Protein AF-A0AA41R6F7-F1 (afdb_monomer_lite)

Sequence (100 aa):
MPYDPKKFRLFDFKKNRVWSEGLAFVMQIGLTMAGCIFFCFFVGLYLDRWLGTGGIFIALFIILGVVGGAYTAYRQIQETFEKDERRRRKAASDERNGND

Foldseek 3Di:
DDDDDPPPPDDPPPPDPPVVVVVVLCVVLVVLLVVLVCVLVVVLVVVCVPPPPPCPVSVVSNVVSCVVSVVVNVVVVVVSVVVVVVVVVVVVVVVVVVVD

Structure (mmCIF, N/CA/C/O backbone):
data_AF-A0AA41R6F7-F1
#
_entry.id   AF-A0AA41R6F7-F1
#
loop_
_atom_site.group_PDB
_atom_site.id
_atom_site.type_symbol
_atom_site.label_atom_id
_atom_site.label_alt_id
_atom_site.label_comp_id
_atom_site.label_asym_id
_atom_site.label_entity_id
_atom_site.label_seq_id
_atom_site.pdbx_PDB_ins_code
_atom_site.Cartn_x
_atom_site.Cartn_y
_atom_site.Cartn_z
_atom_site.occupancy
_atom_site.B_iso_or_equiv
_atom_site.auth_seq_id
_atom_site.auth_comp_id
_atom_site.auth_asym_id
_atom_site.auth_atom_id
_atom_site.pdbx_PDB_model_num
ATOM 1 N N . MET A 1 1 ? -3.855 33.296 -47.926 1.00 72.50 1 MET A N 1
ATOM 2 C CA . MET A 1 1 ? -3.710 32.553 -46.657 1.00 72.50 1 MET A CA 1
ATOM 3 C C . MET A 1 1 ? -4.398 31.209 -46.828 1.00 72.50 1 MET A C 1
ATOM 5 O O . MET A 1 1 ? -5.574 31.224 -47.170 1.00 72.50 1 MET A O 1
ATOM 9 N N . PRO A 1 2 ? -3.711 30.079 -46.632 1.00 50.84 2 PRO A N 1
ATOM 10 C CA . PRO A 1 2 ? -4.390 28.856 -46.241 1.00 50.84 2 PRO A CA 1
ATOM 11 C C . PRO A 1 2 ? -3.877 28.411 -44.872 1.00 50.84 2 PRO A C 1
ATOM 13 O O . PRO A 1 2 ? -2.685 28.244 -44.633 1.00 50.84 2 PRO A O 1
ATOM 16 N N . TYR A 1 3 ? -4.830 28.323 -43.959 1.00 67.56 3 TYR A N 1
ATOM 17 C CA . TYR A 1 3 ? -4.698 27.841 -42.598 1.00 67.56 3 TYR A CA 1
ATOM 18 C C . TYR A 1 3 ? -4.563 26.311 -42.644 1.00 67.56 3 TYR A C 1
ATOM 20 O O . TYR A 1 3 ? -5.497 25.638 -43.074 1.00 67.56 3 TYR A O 1
ATOM 28 N N . ASP A 1 4 ? -3.411 25.768 -42.240 1.00 63.72 4 ASP A N 1
ATOM 29 C CA . ASP A 1 4 ? -3.189 24.321 -42.119 1.00 63.72 4 ASP A CA 1
ATOM 30 C C . ASP A 1 4 ? -3.599 23.868 -40.700 1.00 63.72 4 ASP A C 1
ATOM 32 O O . ASP A 1 4 ? -3.060 24.380 -39.708 1.00 63.72 4 ASP A O 1
ATOM 36 N N . PRO A 1 5 ? -4.609 22.991 -40.546 1.00 63.62 5 PRO A N 1
ATOM 37 C CA . PRO A 1 5 ? -5.139 22.639 -39.239 1.00 63.62 5 PRO A CA 1
ATOM 38 C C . PRO A 1 5 ? -4.152 21.740 -38.489 1.00 63.62 5 PRO A C 1
ATOM 40 O O . PRO A 1 5 ? -3.825 20.636 -38.923 1.00 63.62 5 PRO A O 1
ATOM 43 N N . LYS A 1 6 ? -3.724 22.200 -37.305 1.00 54.06 6 LYS A N 1
ATOM 44 C CA . LYS A 1 6 ? -2.937 21.425 -36.338 1.00 54.06 6 LYS A CA 1
ATOM 45 C C . LYS A 1 6 ? -3.611 20.080 -36.072 1.00 54.06 6 LYS A C 1
ATOM 47 O O . LYS A 1 6 ? -4.543 19.975 -35.275 1.00 54.06 6 LYS A O 1
ATOM 52 N N . LYS A 1 7 ? -3.097 19.033 -36.713 1.00 54.34 7 LYS A N 1
ATOM 53 C CA . LYS A 1 7 ? -3.432 17.648 -36.407 1.00 54.34 7 LYS A CA 1
ATOM 54 C C . LYS A 1 7 ? -2.831 17.330 -35.043 1.00 54.34 7 LYS A C 1
ATOM 56 O O . LYS A 1 7 ? -1.631 17.094 -34.909 1.00 54.34 7 LYS A O 1
ATOM 61 N N . PHE A 1 8 ? -3.678 17.379 -34.022 1.00 57.62 8 PHE A N 1
ATOM 62 C CA . PHE A 1 8 ? -3.390 16.898 -32.682 1.00 57.62 8 PHE A CA 1
ATOM 63 C C . PHE A 1 8 ? -3.105 15.392 -32.793 1.00 57.62 8 PHE A C 1
ATOM 65 O O . PHE A 1 8 ? -4.014 14.564 -32.788 1.00 57.62 8 PHE A O 1
ATOM 72 N N . ARG A 1 9 ? -1.832 15.029 -32.990 1.00 50.75 9 ARG A N 1
ATOM 73 C CA . ARG A 1 9 ? -1.354 13.646 -32.888 1.00 50.75 9 ARG A CA 1
ATOM 74 C C . ARG A 1 9 ? -1.340 13.246 -31.413 1.00 50.75 9 ARG A C 1
ATOM 76 O O . ARG A 1 9 ? -0.290 13.162 -30.788 1.00 50.75 9 ARG A O 1
ATOM 83 N N . LEU A 1 10 ? -2.528 13.022 -30.857 1.00 53.06 10 LEU A N 1
ATOM 84 C CA . LEU A 1 10 ? -2.698 12.150 -29.704 1.00 53.06 10 LEU A CA 1
ATOM 85 C C . LEU A 1 10 ? -2.524 10.720 -30.207 1.00 53.06 10 LEU A C 1
ATOM 87 O O . LEU A 1 10 ? -3.258 10.287 -31.087 1.00 53.06 10 LEU A O 1
ATOM 91 N N . PHE A 1 11 ? -1.571 10.006 -29.617 1.00 55.91 11 PHE A N 1
ATOM 92 C CA . PHE A 1 11 ? -1.355 8.568 -29.775 1.00 55.91 11 PHE A CA 1
ATOM 93 C C . PHE A 1 11 ? -0.675 8.108 -31.072 1.00 55.91 11 PHE A C 1
ATOM 95 O O . PHE A 1 11 ? -1.260 7.455 -31.929 1.00 55.91 11 PHE A O 1
ATOM 102 N N . ASP A 1 12 ? 0.640 8.317 -31.122 1.00 52.44 12 ASP A N 1
ATOM 103 C CA . ASP A 1 12 ? 1.564 7.481 -31.897 1.00 52.44 12 ASP A CA 1
ATOM 104 C C . ASP A 1 12 ? 2.212 6.439 -30.948 1.00 52.44 12 ASP A C 1
ATOM 106 O O . ASP A 1 12 ? 3.360 6.562 -30.530 1.00 52.44 12 ASP A O 1
ATOM 110 N N . PHE A 1 13 ? 1.450 5.411 -30.544 1.00 57.16 13 PHE A N 1
ATOM 111 C CA . PHE A 1 13 ? 1.895 4.327 -29.636 1.00 57.16 13 PHE A CA 1
ATOM 112 C C . PHE A 1 13 ? 2.417 3.081 -30.376 1.00 57.16 13 PHE A C 1
ATOM 114 O O . PHE A 1 13 ? 2.321 1.961 -29.882 1.00 57.16 13 PHE A O 1
ATOM 121 N N . LYS A 1 14 ? 2.970 3.231 -31.587 1.00 52.06 14 LYS A N 1
ATOM 122 C CA . LYS A 1 14 ? 3.354 2.069 -32.412 1.00 52.06 14 LYS A CA 1
ATOM 123 C C . LYS A 1 14 ? 4.835 1.675 -32.343 1.00 52.06 14 LYS A C 1
ATOM 125 O O . LYS A 1 14 ? 5.228 0.749 -33.044 1.00 52.06 14 LYS A O 1
ATOM 130 N N . LYS A 1 15 ? 5.674 2.336 -31.531 1.00 51.03 15 LYS A N 1
ATOM 131 C CA . LYS A 1 15 ? 7.139 2.188 -31.670 1.00 51.03 15 LYS A CA 1
ATOM 132 C C . LYS A 1 15 ? 7.944 1.737 -30.448 1.00 51.03 15 LYS A C 1
ATOM 134 O O . LYS A 1 15 ? 9.148 1.675 -30.586 1.00 51.03 15 LYS A O 1
ATOM 139 N N . ASN A 1 16 ? 7.364 1.334 -29.314 1.00 56.72 16 ASN A N 1
ATOM 140 C CA . ASN A 1 16 ? 8.155 0.692 -28.246 1.00 56.72 16 ASN A CA 1
ATOM 141 C C . ASN A 1 16 ? 7.306 -0.282 -27.412 1.00 56.72 16 ASN A C 1
ATOM 143 O O . ASN A 1 16 ? 6.716 0.125 -26.412 1.00 56.72 16 ASN A O 1
ATOM 147 N N . ARG A 1 17 ? 7.277 -1.576 -27.781 1.00 54.62 17 ARG A N 1
ATOM 148 C CA . ARG A 1 17 ? 6.650 -2.636 -26.957 1.00 54.62 17 ARG A CA 1
ATOM 149 C C . ARG A 1 17 ? 7.189 -2.645 -25.521 1.00 54.62 17 ARG A C 1
ATOM 151 O O . ARG A 1 17 ? 6.424 -2.849 -24.589 1.00 54.62 17 ARG A O 1
ATOM 158 N N . VAL A 1 18 ? 8.464 -2.298 -25.352 1.00 59.25 18 VAL A N 1
ATOM 159 C CA . VAL A 1 18 ? 9.143 -2.148 -24.056 1.00 59.25 18 VAL A CA 1
ATOM 160 C C . VAL A 1 18 ? 8.504 -1.058 -23.184 1.00 59.25 18 VAL A C 1
ATOM 162 O O . VAL A 1 18 ? 8.395 -1.221 -21.972 1.00 59.25 18 VAL A O 1
ATOM 165 N N . TRP A 1 19 ? 8.018 0.037 -23.783 1.00 57.06 19 TRP A N 1
ATOM 166 C CA . TRP A 1 19 ? 7.372 1.118 -23.031 1.00 57.06 19 TRP A CA 1
ATOM 167 C C . TRP A 1 19 ? 5.945 0.734 -22.628 1.00 57.06 19 TRP A C 1
ATOM 169 O O . TRP A 1 19 ? 5.545 0.968 -21.492 1.00 57.06 19 TRP A O 1
ATOM 179 N N . SER A 1 20 ? 5.201 0.066 -23.520 1.00 63.66 20 SER A N 1
ATOM 180 C CA . SER A 1 20 ? 3.869 -0.465 -23.201 1.00 63.66 20 SER A CA 1
ATOM 181 C C . SER A 1 20 ? 3.902 -1.616 -22.195 1.00 63.66 20 SER A C 1
ATOM 183 O O . SER A 1 20 ? 3.015 -1.697 -21.355 1.00 63.66 20 SER A O 1
ATOM 185 N N . GLU A 1 21 ? 4.915 -2.484 -22.244 1.00 62.28 21 GLU A N 1
ATOM 186 C CA . GLU A 1 21 ? 5.081 -3.581 -21.284 1.00 62.28 21 GLU A CA 1
ATOM 187 C C . GLU A 1 21 ? 5.435 -3.055 -19.890 1.00 62.28 21 GLU A C 1
ATOM 189 O O . GLU A 1 21 ? 4.825 -3.485 -18.914 1.00 62.28 21 GLU A O 1
ATOM 194 N N . GLY A 1 22 ? 6.337 -2.071 -19.790 1.00 66.69 22 GLY A N 1
ATOM 195 C CA . GLY A 1 22 ? 6.653 -1.418 -18.515 1.00 66.69 22 GLY A CA 1
ATOM 196 C C . GLY A 1 22 ? 5.453 -0.674 -17.920 1.00 66.69 22 GLY A C 1
ATOM 197 O O . GLY A 1 22 ? 5.172 -0.800 -16.730 1.00 66.69 22 GLY A O 1
ATOM 198 N N . LEU A 1 23 ? 4.687 0.039 -18.752 1.00 76.25 23 LEU A N 1
ATOM 199 C CA . LEU A 1 23 ? 3.447 0.699 -18.331 1.00 76.25 23 LEU A CA 1
ATOM 200 C C . LEU A 1 23 ? 2.375 -0.296 -17.883 1.00 76.25 23 LEU A C 1
ATOM 202 O O . LEU A 1 23 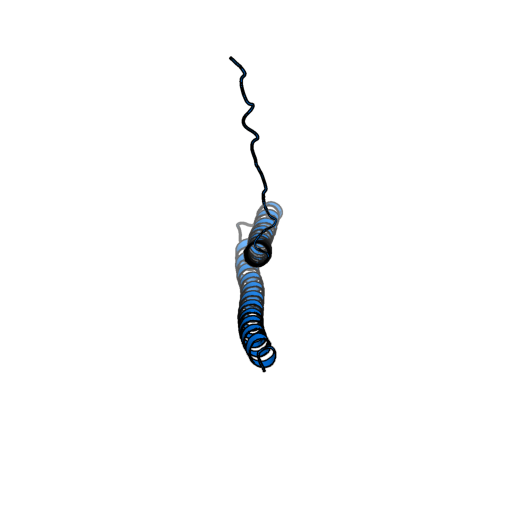? 1.737 -0.069 -16.859 1.00 76.25 23 LEU A O 1
ATOM 206 N N . ALA A 1 24 ? 2.184 -1.397 -18.611 1.00 76.50 24 ALA A N 1
ATOM 207 C CA . ALA A 1 24 ? 1.226 -2.431 -18.234 1.00 76.50 24 ALA A CA 1
ATOM 208 C C . ALA A 1 24 ? 1.602 -3.084 -16.898 1.00 76.50 24 ALA A C 1
ATOM 210 O O . ALA A 1 24 ? 0.736 -3.283 -16.052 1.00 76.50 24 ALA A O 1
ATOM 211 N N . PHE A 1 25 ? 2.891 -3.344 -16.671 1.00 75.31 25 PHE A N 1
ATOM 212 C CA . PHE A 1 25 ? 3.388 -3.901 -15.415 1.00 75.31 25 PHE A CA 1
ATOM 213 C C . PHE A 1 25 ? 3.172 -2.946 -14.232 1.00 75.31 25 PHE A C 1
ATOM 215 O O . PHE A 1 25 ? 2.671 -3.353 -13.184 1.00 75.31 25 PHE A O 1
ATOM 222 N N . VAL A 1 26 ? 3.460 -1.654 -14.418 1.00 78.31 26 VAL A N 1
ATOM 223 C CA . VAL A 1 26 ? 3.211 -0.618 -13.402 1.00 78.31 26 VAL A CA 1
ATOM 224 C C . VAL A 1 26 ? 1.718 -0.460 -13.120 1.00 78.31 26 VAL A C 1
ATOM 226 O O . VAL A 1 26 ? 1.331 -0.384 -11.958 1.00 78.31 26 VAL A O 1
ATOM 229 N N . MET A 1 27 ? 0.869 -0.453 -14.150 1.00 83.81 27 MET A N 1
ATOM 230 C CA . MET A 1 27 ? -0.586 -0.397 -13.978 1.00 83.81 27 MET A CA 1
ATOM 231 C C . MET A 1 27 ? -1.112 -1.626 -13.253 1.00 83.81 27 MET A C 1
ATOM 233 O O . MET A 1 27 ? -1.970 -1.496 -12.389 1.00 83.81 27 MET A O 1
ATOM 237 N N . GLN A 1 28 ? -0.576 -2.805 -13.561 1.00 76.38 28 GLN A N 1
ATOM 238 C CA . GLN A 1 28 ? -0.967 -4.039 -12.903 1.00 76.38 28 GLN A CA 1
ATOM 239 C C . GLN A 1 28 ? -0.625 -3.992 -11.411 1.00 76.38 28 GLN A C 1
ATOM 241 O O . GLN A 1 28 ? -1.509 -4.242 -10.603 1.00 76.38 28 GLN A O 1
ATOM 246 N N . ILE A 1 29 ? 0.598 -3.588 -11.043 1.00 77.62 29 ILE A N 1
ATOM 247 C CA . ILE A 1 29 ? 1.030 -3.444 -9.638 1.00 77.62 29 ILE A CA 1
ATOM 248 C C . ILE A 1 29 ? 0.260 -2.328 -8.921 1.00 77.62 29 ILE A C 1
ATOM 250 O O . ILE A 1 29 ? -0.171 -2.491 -7.778 1.00 77.62 29 ILE A O 1
ATOM 254 N N . GLY A 1 30 ? 0.081 -1.189 -9.590 1.00 81.50 30 GLY A N 1
ATOM 255 C CA . GLY A 1 30 ? -0.656 -0.047 -9.061 1.00 81.50 30 GLY A CA 1
ATOM 256 C C . GLY A 1 30 ? -2.114 -0.399 -8.780 1.00 81.50 30 GLY A C 1
ATOM 257 O O . GLY A 1 30 ? -2.636 -0.036 -7.727 1.00 81.50 30 GLY A O 1
ATOM 258 N N . LEU A 1 31 ? -2.748 -1.168 -9.670 1.00 82.94 31 LEU A N 1
ATOM 259 C CA . LEU A 1 31 ? -4.119 -1.635 -9.498 1.00 82.94 31 LEU A CA 1
ATOM 260 C C . LEU A 1 31 ? -4.245 -2.586 -8.303 1.00 82.94 31 LEU A C 1
ATOM 262 O O . LEU A 1 31 ? -5.206 -2.471 -7.543 1.00 82.94 31 LEU A O 1
ATOM 266 N N . THR A 1 32 ? -3.273 -3.475 -8.076 1.00 77.00 32 THR A N 1
ATOM 267 C CA . THR A 1 32 ? -3.291 -4.359 -6.901 1.00 77.00 32 THR A CA 1
ATOM 268 C C . THR A 1 32 ? -3.114 -3.593 -5.592 1.00 77.00 32 THR A C 1
ATOM 270 O O . THR A 1 32 ? -3.866 -3.830 -4.648 1.00 77.00 32 THR A O 1
ATOM 273 N N . MET A 1 33 ? -2.184 -2.635 -5.534 1.00 74.56 33 MET A N 1
ATOM 274 C CA . MET A 1 33 ? -1.969 -1.807 -4.337 1.00 74.56 33 MET A CA 1
ATOM 275 C C . MET A 1 33 ? -3.173 -0.905 -4.045 1.00 74.56 33 MET A C 1
ATOM 277 O O . MET A 1 33 ? -3.624 -0.823 -2.901 1.00 74.56 33 MET A O 1
ATOM 281 N N . ALA A 1 34 ? -3.745 -0.286 -5.082 1.00 83.12 34 ALA A N 1
ATOM 282 C CA . ALA A 1 34 ? -4.972 0.492 -4.964 1.00 83.12 34 ALA A CA 1
ATOM 283 C C . ALA A 1 34 ? -6.136 -0.377 -4.467 1.00 83.12 34 ALA A C 1
ATOM 285 O O . ALA A 1 34 ? -6.865 0.047 -3.574 1.00 83.12 34 ALA A O 1
ATOM 286 N N . GLY A 1 35 ? -6.268 -1.607 -4.978 1.00 83.62 35 GLY A N 1
ATOM 287 C CA . GLY A 1 35 ? -7.261 -2.579 -4.525 1.00 83.62 35 GLY A CA 1
ATOM 288 C C . GLY A 1 35 ? -7.117 -2.934 -3.043 1.00 83.62 35 GLY A C 1
ATOM 289 O O . GLY A 1 35 ? -8.112 -2.934 -2.321 1.00 83.62 35 GLY A O 1
ATOM 290 N N . CYS A 1 36 ? -5.892 -3.159 -2.558 1.00 75.88 36 CYS A N 1
ATOM 291 C CA . CYS A 1 36 ? -5.635 -3.415 -1.139 1.00 75.88 36 CYS A CA 1
ATOM 292 C C . CYS A 1 36 ? -6.048 -2.233 -0.250 1.00 75.88 36 CYS A C 1
ATOM 294 O O . CYS A 1 36 ? -6.697 -2.441 0.774 1.00 75.88 36 CYS A O 1
ATOM 296 N N . ILE A 1 37 ? -5.719 -0.999 -0.647 1.00 80.50 37 ILE A N 1
ATOM 297 C CA . ILE A 1 37 ? -6.082 0.211 0.108 1.00 80.50 37 ILE A CA 1
ATOM 298 C C . ILE A 1 37 ? -7.600 0.404 0.108 1.00 80.50 37 ILE A C 1
ATOM 300 O O . ILE A 1 37 ? -8.188 0.576 1.173 1.00 80.50 37 ILE A O 1
ATOM 304 N N . PHE A 1 38 ? -8.243 0.323 -1.062 1.00 84.69 38 PHE A N 1
ATOM 305 C CA . PHE A 1 38 ? -9.695 0.470 -1.184 1.00 84.69 38 PHE A CA 1
ATOM 306 C C . PHE A 1 38 ? -10.439 -0.576 -0.362 1.00 84.69 38 PHE A C 1
ATOM 308 O O . PHE A 1 38 ? -11.387 -0.236 0.337 1.00 84.69 38 PHE A O 1
ATOM 315 N N . PHE A 1 39 ? -10.002 -1.835 -0.412 1.00 79.50 39 PHE A N 1
ATOM 316 C CA . PHE A 1 39 ? -10.626 -2.917 0.338 1.00 79.50 39 PHE A CA 1
ATOM 317 C C . PHE A 1 39 ? -10.480 -2.712 1.849 1.00 79.50 39 PHE A C 1
ATOM 319 O O . PHE A 1 39 ? -11.463 -2.805 2.581 1.00 79.50 39 PHE A O 1
ATOM 326 N N . CYS A 1 40 ? -9.280 -2.354 2.314 1.00 73.94 40 CYS A N 1
ATOM 327 C CA . CYS A 1 40 ? -9.027 -2.091 3.730 1.00 73.94 40 CYS A CA 1
ATOM 328 C C . CYS A 1 40 ? -9.865 -0.901 4.234 1.00 73.94 40 CYS A C 1
ATOM 330 O O . CYS A 1 40 ? -10.477 -0.961 5.300 1.00 73.94 40 CYS A O 1
ATOM 332 N N . PHE A 1 41 ? -9.965 0.154 3.423 1.00 75.62 41 PHE A N 1
ATOM 333 C CA . PHE A 1 41 ? -10.719 1.359 3.751 1.00 75.62 41 PHE A CA 1
ATOM 334 C C . PHE A 1 41 ? -12.236 1.133 3.716 1.00 75.62 41 PHE A C 1
ATOM 336 O O . PHE A 1 41 ? -12.945 1.549 4.628 1.00 75.62 41 PHE A O 1
ATOM 343 N N . PHE A 1 42 ? -12.744 0.428 2.702 1.00 81.56 42 PHE A N 1
ATOM 344 C CA . PHE A 1 42 ? -14.168 0.130 2.556 1.00 81.56 42 PHE A CA 1
ATOM 345 C C . PHE A 1 42 ? -14.681 -0.728 3.713 1.00 81.56 42 PHE A C 1
ATOM 347 O O . PHE A 1 42 ? -15.712 -0.417 4.306 1.00 81.56 42 PHE A O 1
ATOM 354 N N . VAL A 1 43 ? -13.932 -1.772 4.073 1.00 75.00 43 VAL A N 1
ATOM 355 C CA . VAL A 1 43 ? -14.292 -2.648 5.190 1.00 75.00 43 VAL A CA 1
ATOM 356 C C . VAL A 1 43 ? -14.184 -1.908 6.528 1.00 75.00 43 VAL A C 1
ATOM 358 O O . VAL A 1 43 ? -15.080 -2.040 7.360 1.00 75.00 43 VAL A O 1
ATOM 361 N N . GLY A 1 44 ? -13.158 -1.070 6.713 1.00 72.62 44 GLY A N 1
ATOM 362 C CA . GLY A 1 44 ? -13.008 -0.236 7.910 1.00 72.62 44 GLY A CA 1
ATOM 363 C C . GLY A 1 44 ? -14.169 0.744 8.114 1.00 72.62 44 GLY A C 1
ATOM 364 O O . GLY A 1 44 ? -14.730 0.811 9.206 1.00 72.62 44 GLY A O 1
ATOM 365 N N . LEU A 1 45 ? -14.582 1.450 7.056 1.00 71.81 45 LEU A N 1
ATOM 366 C CA . LEU A 1 45 ? -15.689 2.412 7.116 1.00 71.81 45 LEU A CA 1
ATOM 367 C C . LEU A 1 45 ? -17.064 1.747 7.260 1.00 71.81 45 LEU A C 1
ATOM 369 O O . LEU A 1 45 ? -17.930 2.264 7.966 1.00 71.81 45 LEU A O 1
ATOM 373 N N . TYR A 1 46 ? -17.286 0.610 6.593 1.00 72.94 46 TYR A N 1
ATOM 374 C CA . TYR A 1 46 ? -18.554 -0.117 6.688 1.00 72.94 46 TYR A CA 1
ATOM 375 C C . TYR A 1 46 ? -18.785 -0.650 8.109 1.00 72.94 46 TYR A C 1
ATOM 377 O O . TYR A 1 46 ? -19.901 -0.591 8.625 1.00 72.94 46 TYR A O 1
ATOM 385 N N . LEU A 1 47 ? -17.717 -1.110 8.767 1.00 68.94 47 LEU A N 1
ATOM 386 C CA . LEU A 1 47 ? -17.781 -1.641 10.125 1.00 68.94 47 LEU A CA 1
ATOM 387 C C . LEU A 1 47 ? -17.928 -0.539 11.189 1.00 68.94 47 LEU A C 1
ATOM 389 O O . LEU A 1 47 ? -18.678 -0.727 12.148 1.00 68.94 47 LEU A O 1
ATOM 393 N N . ASP A 1 48 ? -17.281 0.617 10.991 1.00 68.38 48 ASP A N 1
A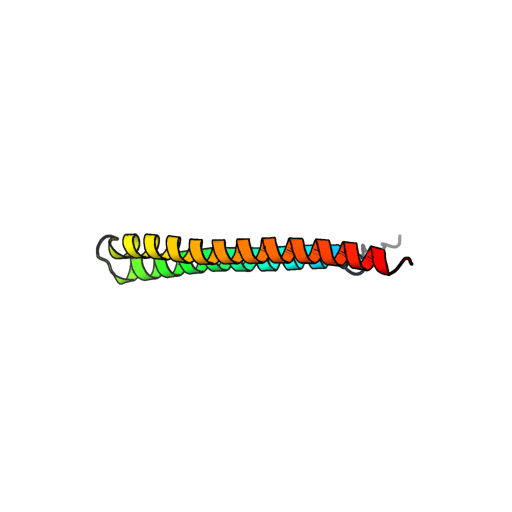TOM 394 C CA . ASP A 1 48 ? -17.432 1.805 11.849 1.00 68.38 48 ASP A CA 1
ATOM 395 C C . ASP A 1 48 ? -18.887 2.265 11.928 1.00 68.38 48 ASP A C 1
ATOM 397 O O . ASP A 1 48 ? -19.458 2.453 13.005 1.00 68.38 48 ASP A O 1
ATOM 401 N N . ARG A 1 49 ? -19.530 2.341 10.761 1.00 67.88 49 ARG A N 1
ATOM 402 C CA . ARG A 1 49 ? -20.904 2.816 10.658 1.00 67.88 49 ARG A CA 1
ATOM 403 C C . ARG A 1 49 ? -21.932 1.818 11.199 1.00 67.88 49 ARG A C 1
ATOM 405 O O . ARG A 1 49 ? -23.023 2.236 11.581 1.00 67.88 49 ARG A O 1
ATOM 412 N N . TRP A 1 50 ? -21.619 0.522 11.207 1.00 64.50 50 TRP A N 1
ATOM 413 C CA . TRP A 1 50 ? -22.582 -0.516 11.578 1.00 64.50 50 TRP A CA 1
ATOM 414 C C . TRP A 1 50 ? -22.624 -0.807 13.081 1.00 64.50 50 TRP A C 1
ATOM 416 O O . TRP A 1 50 ? -23.700 -1.101 13.597 1.00 64.50 50 TRP A O 1
ATOM 426 N N . LEU A 1 51 ? -21.498 -0.714 13.802 1.00 61.75 51 LEU A N 1
ATOM 427 C C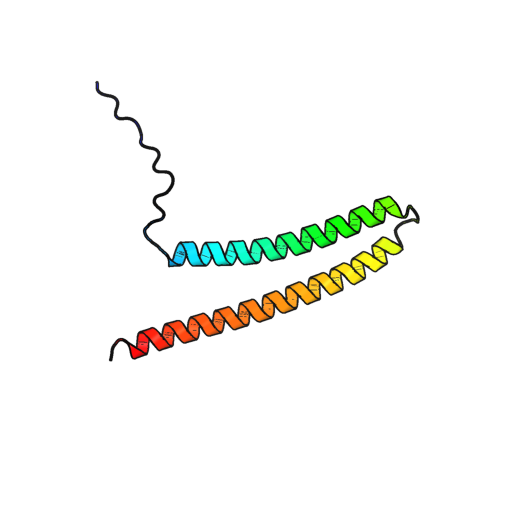A . LEU A 1 51 ? -21.467 -1.186 15.189 1.00 61.75 51 LEU A CA 1
ATOM 428 C C . LEU A 1 51 ? -21.783 -0.138 16.253 1.00 61.75 51 LEU A C 1
ATOM 430 O O . LEU A 1 51 ? -22.289 -0.525 17.298 1.00 61.75 51 LEU A O 1
ATOM 434 N N . GLY A 1 52 ? -21.503 1.154 16.061 1.00 61.84 52 GLY A N 1
ATOM 435 C CA . GLY A 1 52 ? -21.831 2.188 17.063 1.00 61.84 52 GLY A CA 1
ATOM 436 C C . GLY A 1 52 ? -21.207 1.995 18.464 1.00 61.84 52 GLY A C 1
ATOM 437 O O . GLY A 1 52 ? -21.376 2.843 19.336 1.00 61.84 52 GLY A O 1
ATOM 438 N N . THR A 1 53 ? -20.448 0.917 18.697 1.00 57.28 53 THR A N 1
ATOM 439 C CA . THR A 1 53 ? -19.748 0.581 19.941 1.00 57.28 53 THR A CA 1
ATOM 440 C C . THR A 1 53 ? -18.313 1.107 19.894 1.00 57.28 53 THR A C 1
ATOM 442 O O . THR A 1 53 ? -17.362 0.328 19.839 1.00 57.28 53 THR A O 1
ATOM 445 N N . GLY A 1 54 ? -18.140 2.430 19.831 1.00 61.44 54 GLY A N 1
ATOM 446 C CA . GLY A 1 54 ? -16.893 3.127 20.195 1.00 61.44 54 GLY A CA 1
ATOM 447 C C . GLY A 1 54 ? -15.553 2.613 19.628 1.00 61.44 54 GLY A C 1
ATOM 448 O O . GLY A 1 54 ? -14.527 2.815 20.268 1.00 61.44 54 GLY A O 1
ATOM 449 N N . GLY A 1 55 ? -15.521 1.939 18.472 1.00 64.62 55 GLY A N 1
ATOM 450 C CA . GLY A 1 55 ? -14.282 1.613 17.752 1.00 64.62 55 GLY A CA 1
ATOM 451 C C . GLY A 1 55 ? -13.511 0.341 18.147 1.00 64.62 55 GLY A C 1
ATOM 452 O O . GLY A 1 55 ? -12.451 0.094 17.574 1.00 64.62 55 GLY A O 1
ATOM 453 N N . ILE A 1 56 ? -14.011 -0.522 19.043 1.00 70.06 56 ILE A N 1
ATOM 454 C CA . ILE A 1 56 ? -13.286 -1.766 19.411 1.00 70.06 56 ILE A CA 1
ATOM 455 C C . ILE A 1 56 ? -13.170 -2.740 18.226 1.00 70.06 56 ILE A C 1
ATOM 457 O O . ILE A 1 56 ? -12.090 -3.265 17.948 1.00 70.06 56 ILE A O 1
ATOM 461 N N . PHE A 1 57 ? -14.264 -2.976 17.499 1.00 70.19 57 PHE A N 1
ATOM 462 C CA . PHE A 1 57 ? -14.236 -3.857 16.328 1.00 70.19 57 PHE A CA 1
ATOM 463 C C . PHE A 1 57 ? -13.383 -3.277 15.200 1.00 70.19 57 PHE A C 1
ATOM 465 O O . PHE A 1 57 ? -12.684 -4.033 14.541 1.00 70.19 57 PHE A O 1
ATOM 472 N N . ILE A 1 58 ? -13.363 -1.951 15.036 1.00 71.31 58 ILE A N 1
ATOM 473 C CA . ILE A 1 58 ? -12.466 -1.252 14.105 1.00 71.31 58 ILE A CA 1
ATOM 474 C C . ILE A 1 58 ? -11.011 -1.504 14.465 1.00 71.31 58 ILE A C 1
ATOM 476 O O . ILE A 1 58 ? -10.235 -1.838 13.583 1.00 71.31 58 ILE A O 1
ATOM 480 N N . ALA A 1 59 ? -10.631 -1.385 15.738 1.00 76.19 59 ALA A N 1
ATOM 481 C CA . ALA A 1 59 ? -9.253 -1.625 16.156 1.00 76.19 59 ALA A CA 1
ATOM 482 C C . ALA A 1 59 ? -8.809 -3.064 15.830 1.00 76.19 59 ALA A C 1
ATOM 484 O O . ALA A 1 59 ? -7.742 -3.268 15.252 1.00 76.19 59 ALA A O 1
ATOM 485 N N . LEU A 1 60 ? -9.661 -4.057 16.110 1.00 81.06 60 LEU A N 1
ATOM 486 C CA . LEU A 1 60 ? -9.408 -5.459 15.757 1.00 81.06 60 LEU A CA 1
ATOM 487 C C . LEU A 1 60 ? -9.354 -5.688 14.240 1.00 81.06 60 LEU A C 1
ATOM 489 O O . LEU A 1 60 ? -8.455 -6.375 13.758 1.00 81.06 60 LEU A O 1
ATOM 493 N N . PHE A 1 61 ? -10.280 -5.100 13.479 1.00 77.31 61 PHE A N 1
ATOM 494 C CA . PHE A 1 61 ? -10.336 -5.251 12.024 1.00 77.31 61 PHE A CA 1
ATOM 495 C C . PHE A 1 61 ? -9.237 -4.478 11.301 1.00 77.31 61 PHE A C 1
ATOM 497 O O . PHE A 1 61 ? -8.795 -4.915 10.249 1.00 77.31 61 PHE A O 1
ATOM 504 N N . ILE A 1 62 ? -8.759 -3.366 11.860 1.00 77.81 62 ILE A N 1
ATOM 505 C CA . ILE A 1 62 ? -7.582 -2.650 11.368 1.00 77.81 62 ILE A CA 1
ATOM 506 C C . ILE A 1 62 ? -6.347 -3.508 11.595 1.00 77.81 62 ILE A C 1
ATOM 508 O O . ILE A 1 62 ? -5.566 -3.666 10.670 1.00 77.81 62 ILE A O 1
ATOM 512 N N . ILE A 1 63 ? -6.171 -4.116 12.771 1.00 83.56 63 ILE A N 1
ATOM 513 C CA . ILE A 1 63 ? -5.020 -4.997 13.006 1.00 83.56 63 ILE A CA 1
ATOM 514 C C . ILE A 1 63 ? -5.088 -6.218 12.078 1.00 83.56 63 ILE A C 1
ATOM 516 O O . ILE A 1 63 ? -4.114 -6.514 11.390 1.00 83.56 63 ILE A O 1
ATOM 520 N N . LEU A 1 64 ? -6.242 -6.884 11.976 1.00 83.25 64 LEU A N 1
ATOM 521 C CA . LEU A 1 64 ? -6.425 -8.016 11.059 1.00 83.25 64 LEU A CA 1
ATOM 522 C C . LEU A 1 64 ? -6.315 -7.610 9.583 1.00 83.25 64 LEU A C 1
ATOM 524 O O . LEU A 1 64 ? -5.744 -8.349 8.786 1.00 83.25 64 LEU A O 1
ATOM 528 N N . GLY A 1 65 ? -6.816 -6.435 9.217 1.00 79.56 65 GLY A N 1
ATOM 529 C CA . GLY A 1 65 ? -6.776 -5.884 7.865 1.00 79.56 65 GLY A CA 1
ATOM 530 C C . GLY A 1 65 ? -5.376 -5.439 7.458 1.00 79.56 65 GLY A C 1
ATOM 531 O O . GLY A 1 65 ? -4.954 -5.712 6.340 1.00 79.56 65 GLY A O 1
ATOM 532 N N . VAL A 1 66 ? -4.612 -4.835 8.370 1.00 81.44 66 VAL A N 1
ATOM 533 C CA . VAL A 1 66 ? -3.198 -4.498 8.166 1.00 81.44 66 VAL A CA 1
ATOM 534 C C . VAL A 1 66 ? -2.373 -5.771 8.066 1.00 81.44 66 VAL A C 1
ATOM 536 O O . VAL A 1 66 ? -1.557 -5.864 7.162 1.00 81.44 66 VAL A O 1
ATOM 539 N N . VAL A 1 67 ? -2.603 -6.779 8.911 1.00 85.31 67 VAL A N 1
ATOM 540 C CA . VAL A 1 67 ? -1.885 -8.061 8.823 1.00 85.31 67 VAL A CA 1
ATOM 541 C C . VAL A 1 67 ? -2.240 -8.810 7.535 1.00 85.31 67 VAL A C 1
AT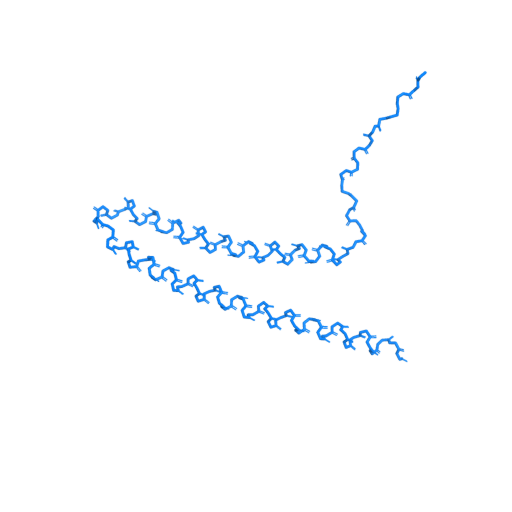OM 543 O O . VAL A 1 67 ? -1.343 -9.273 6.838 1.00 85.31 67 VAL A O 1
ATOM 546 N N . GLY A 1 68 ? -3.519 -8.890 7.164 1.00 79.19 68 GLY A N 1
ATOM 547 C CA . GLY A 1 68 ? -3.963 -9.542 5.927 1.00 79.19 68 GLY A CA 1
ATOM 548 C C . GLY A 1 68 ? -3.536 -8.790 4.662 1.00 79.19 68 GLY A C 1
ATOM 549 O O . GLY A 1 68 ? -3.095 -9.400 3.684 1.00 79.19 68 GLY A O 1
ATOM 550 N N . GLY A 1 69 ? -3.606 -7.459 4.696 1.00 76.69 69 GLY A N 1
ATOM 551 C CA . GLY A 1 69 ? -3.143 -6.569 3.636 1.00 76.69 69 GLY A CA 1
ATOM 552 C C . GLY A 1 69 ? -1.628 -6.621 3.480 1.00 76.69 69 GLY A C 1
ATOM 553 O O . GLY A 1 69 ? -1.143 -6.803 2.366 1.00 76.69 69 GLY A O 1
ATOM 554 N N . ALA A 1 70 ? -0.884 -6.566 4.588 1.00 78.69 70 ALA A N 1
ATOM 555 C CA . ALA A 1 70 ? 0.562 -6.734 4.602 1.00 78.69 70 ALA A CA 1
ATOM 556 C C . ALA A 1 70 ? 0.952 -8.120 4.097 1.00 78.69 70 ALA A C 1
ATOM 558 O O . ALA A 1 70 ? 1.795 -8.194 3.222 1.00 78.69 70 ALA A O 1
ATOM 559 N N . TYR A 1 71 ? 0.317 -9.204 4.548 1.00 82.38 71 TYR A N 1
ATOM 560 C CA . TYR A 1 71 ? 0.612 -10.560 4.071 1.00 82.38 71 TYR A CA 1
ATOM 561 C C . TYR A 1 71 ? 0.385 -10.707 2.558 1.00 82.38 71 TYR A C 1
ATOM 563 O O . TYR A 1 71 ? 1.228 -11.249 1.842 1.00 82.38 71 TYR A O 1
ATOM 571 N N . THR A 1 72 ? -0.725 -10.165 2.051 1.00 74.88 72 THR A N 1
ATOM 572 C CA . THR A 1 72 ? -1.050 -10.186 0.617 1.00 74.88 72 THR A CA 1
ATOM 573 C C . THR A 1 72 ? -0.074 -9.335 -0.196 1.00 74.88 72 THR A C 1
ATOM 575 O O . THR A 1 72 ? 0.421 -9.791 -1.227 1.00 74.88 72 THR A O 1
ATOM 578 N N . ALA A 1 73 ? 0.249 -8.129 0.280 1.00 74.62 73 ALA A N 1
ATOM 579 C CA . ALA A 1 73 ? 1.218 -7.240 -0.350 1.00 74.62 73 ALA A CA 1
ATOM 580 C C . ALA A 1 73 ? 2.624 -7.847 -0.330 1.00 74.62 73 ALA A C 1
ATOM 582 O O . ALA A 1 73 ? 3.291 -7.858 -1.355 1.00 74.62 73 ALA A O 1
ATOM 583 N N . TYR A 1 74 ? 3.052 -8.420 0.796 1.00 77.25 74 TYR A N 1
ATOM 584 C CA . TYR A 1 74 ? 4.353 -9.067 0.943 1.00 77.25 74 TYR A CA 1
ATOM 585 C C . TYR A 1 74 ? 4.485 -10.226 -0.042 1.00 77.25 74 TYR A C 1
ATOM 587 O O . TYR A 1 74 ? 5.460 -10.291 -0.785 1.00 77.25 74 TYR A O 1
ATOM 595 N N . ARG A 1 75 ? 3.461 -11.084 -0.134 1.00 80.50 75 ARG A N 1
ATOM 596 C CA . ARG A 1 75 ? 3.430 -12.193 -1.092 1.00 80.50 75 ARG A CA 1
ATOM 597 C C . ARG A 1 75 ? 3.426 -11.705 -2.546 1.00 80.50 75 ARG A C 1
ATOM 599 O O . ARG A 1 75 ? 4.141 -12.270 -3.369 1.00 80.50 75 ARG A O 1
ATOM 606 N N . GLN A 1 76 ? 2.673 -10.650 -2.867 1.00 71.81 76 GLN A N 1
ATOM 607 C CA . GLN A 1 76 ? 2.683 -10.050 -4.207 1.00 71.81 76 GLN A CA 1
ATOM 608 C C . GLN A 1 76 ? 4.034 -9.429 -4.555 1.00 71.81 76 GLN A C 1
ATOM 610 O O . GLN A 1 76 ? 4.513 -9.626 -5.668 1.00 71.81 76 GLN A O 1
ATOM 615 N N . ILE A 1 77 ? 4.663 -8.710 -3.624 1.00 76.81 77 ILE A N 1
ATOM 616 C CA . ILE A 1 77 ? 5.981 -8.096 -3.809 1.00 76.81 77 ILE A CA 1
ATOM 617 C C . ILE A 1 77 ? 7.026 -9.188 -4.038 1.00 76.81 77 ILE A C 1
ATOM 619 O O . ILE A 1 77 ? 7.782 -9.096 -5.000 1.00 76.81 77 ILE A O 1
ATOM 623 N N . GLN A 1 78 ? 7.028 -10.245 -3.223 1.00 77.31 78 GLN A N 1
ATOM 624 C CA . GLN A 1 78 ? 7.977 -11.351 -3.346 1.00 77.31 78 GLN A CA 1
ATOM 625 C C . GLN A 1 78 ? 7.828 -12.082 -4.689 1.00 77.31 78 GLN A C 1
ATOM 627 O O . GLN A 1 78 ? 8.808 -12.256 -5.410 1.00 77.31 78 GLN A O 1
ATOM 632 N N . GLU A 1 79 ? 6.597 -12.426 -5.083 1.00 72.00 79 GLU A N 1
ATOM 633 C CA . GLU A 1 79 ? 6.343 -13.043 -6.389 1.00 72.00 79 GLU A CA 1
ATOM 634 C C . GLU A 1 79 ? 6.714 -12.123 -7.555 1.00 72.00 79 GLU A C 1
ATOM 636 O O . GLU A 1 79 ? 7.213 -12.601 -8.574 1.00 72.00 79 GLU A O 1
ATOM 641 N N . THR A 1 80 ? 6.455 -10.821 -7.432 1.00 71.88 80 THR A N 1
ATOM 642 C CA . THR A 1 80 ? 6.762 -9.840 -8.479 1.00 71.88 80 THR A CA 1
ATOM 643 C C . THR A 1 80 ? 8.271 -9.688 -8.641 1.00 71.88 80 THR A C 1
ATOM 645 O O . THR A 1 80 ? 8.758 -9.820 -9.759 1.00 71.88 80 THR A O 1
ATOM 648 N N . PHE A 1 81 ? 9.022 -9.509 -7.549 1.00 73.81 81 PHE A N 1
ATOM 649 C CA . PHE A 1 81 ? 10.488 -9.426 -7.576 1.00 73.81 81 PHE A CA 1
ATOM 650 C C . PHE A 1 81 ? 11.129 -10.684 -8.179 1.00 73.81 81 PHE A C 1
ATOM 652 O O . PHE A 1 81 ? 11.993 -10.589 -9.049 1.00 73.81 81 PHE A O 1
ATOM 659 N N . GLU A 1 82 ? 10.672 -11.871 -7.776 1.00 69.88 82 GLU A N 1
ATOM 660 C CA . GLU A 1 82 ? 11.245 -13.138 -8.243 1.00 69.88 82 GLU A CA 1
ATOM 661 C C . GLU A 1 82 ? 10.880 -13.450 -9.710 1.00 69.88 82 GLU A C 1
ATOM 663 O O . GLU A 1 82 ? 11.668 -14.049 -10.453 1.00 69.88 82 GLU A O 1
ATOM 668 N N . LYS A 1 83 ? 9.691 -13.026 -10.168 1.00 68.81 83 LYS A N 1
ATOM 669 C CA . LYS A 1 83 ? 9.282 -13.122 -11.581 1.00 68.81 83 LYS A CA 1
ATOM 670 C C . LYS A 1 83 ? 10.064 -12.149 -12.464 1.00 68.81 83 LYS A C 1
ATOM 672 O O . LYS A 1 83 ? 10.441 -12.539 -13.573 1.00 68.81 83 LYS A O 1
ATOM 677 N N . ASP A 1 84 ? 10.336 -10.936 -11.989 1.00 70.06 84 ASP A N 1
ATOM 678 C CA . ASP A 1 84 ? 11.038 -9.908 -12.764 1.00 70.06 84 ASP A CA 1
ATOM 679 C C . ASP A 1 84 ? 12.528 -10.253 -12.958 1.00 70.06 84 ASP A C 1
ATOM 681 O O . ASP A 1 84 ? 13.046 -10.182 -14.078 1.00 70.06 84 ASP A O 1
ATOM 685 N N . GLU A 1 85 ? 13.201 -10.770 -11.919 1.00 69.44 85 GLU A N 1
ATOM 686 C CA . GLU A 1 85 ? 14.576 -11.282 -12.040 1.00 69.44 85 GLU A CA 1
ATOM 687 C C . GLU A 1 85 ? 14.684 -12.462 -13.014 1.00 69.44 85 GLU A C 1
ATOM 689 O O . GLU A 1 85 ? 15.587 -12.504 -13.860 1.00 69.44 85 GLU A O 1
ATOM 694 N N . ARG A 1 86 ? 13.753 -13.426 -12.941 1.00 68.12 86 ARG A N 1
ATOM 695 C CA . ARG A 1 86 ? 13.739 -14.568 -13.867 1.00 68.12 86 ARG A CA 1
ATOM 696 C C . ARG A 1 86 ? 13.487 -14.142 -15.308 1.00 68.12 86 ARG A C 1
A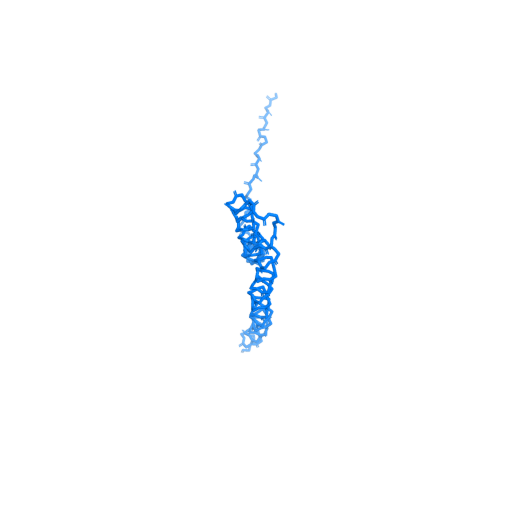TOM 698 O O . ARG A 1 86 ? 14.098 -14.716 -16.211 1.00 68.12 86 ARG A O 1
ATOM 705 N N . ARG A 1 87 ? 12.626 -13.144 -15.541 1.00 71.81 87 ARG A N 1
ATOM 706 C CA . ARG A 1 87 ? 12.396 -12.581 -16.881 1.00 71.81 87 ARG A CA 1
ATOM 707 C C . ARG A 1 87 ? 13.662 -11.934 -17.438 1.00 71.81 87 ARG A C 1
ATOM 709 O O . ARG A 1 87 ? 14.025 -12.236 -18.571 1.00 71.81 87 ARG A O 1
ATOM 716 N N . ARG A 1 88 ? 14.365 -11.122 -16.638 1.00 69.44 88 ARG A N 1
ATOM 717 C CA . ARG A 1 88 ? 15.634 -10.489 -17.045 1.00 69.44 88 ARG A CA 1
ATOM 718 C C . ARG A 1 88 ? 16.726 -11.510 -17.362 1.00 69.44 88 ARG A C 1
ATOM 720 O O . ARG A 1 88 ? 17.375 -11.394 -18.397 1.00 69.44 88 ARG A O 1
ATOM 727 N N . ARG A 1 89 ? 16.901 -12.540 -16.523 1.00 71.56 89 ARG A N 1
ATOM 728 C CA . ARG A 1 89 ? 17.882 -13.612 -16.781 1.00 71.56 89 ARG A CA 1
ATOM 729 C C . ARG A 1 89 ? 17.558 -14.420 -18.036 1.00 71.56 89 ARG A C 1
ATOM 731 O O . ARG A 1 89 ? 18.474 -14.753 -18.784 1.00 71.56 89 ARG A O 1
ATOM 738 N N . LYS A 1 90 ? 16.280 -14.731 -18.280 1.00 74.06 90 LYS A N 1
ATOM 739 C CA . LYS A 1 90 ? 15.866 -15.452 -19.493 1.00 74.06 90 LYS A CA 1
ATOM 740 C C . LYS A 1 90 ? 16.088 -14.624 -20.757 1.00 74.06 90 LYS A C 1
ATOM 742 O O . LYS A 1 90 ? 16.651 -15.161 -21.697 1.00 74.06 90 LYS A O 1
ATOM 747 N N . ALA A 1 91 ? 15.740 -13.336 -20.754 1.00 72.56 91 ALA A N 1
ATOM 748 C CA . ALA A 1 91 ? 15.965 -12.453 -21.902 1.00 72.56 91 ALA A CA 1
ATOM 749 C C . ALA A 1 91 ? 17.456 -12.346 -22.278 1.00 72.56 91 ALA A C 1
ATOM 751 O O . ALA A 1 91 ? 17.807 -12.515 -23.439 1.00 72.56 91 ALA A O 1
ATOM 752 N N . ALA A 1 92 ? 18.339 -12.187 -21.286 1.00 70.12 92 ALA A N 1
ATOM 753 C CA . ALA A 1 92 ? 19.784 -12.124 -21.519 1.00 70.12 92 ALA A CA 1
ATOM 754 C C . ALA A 1 92 ? 20.395 -13.458 -21.994 1.00 70.12 92 ALA A C 1
ATOM 756 O O . ALA A 1 92 ? 21.425 -13.468 -22.665 1.00 70.12 92 ALA A O 1
ATOM 757 N N . SER A 1 93 ? 19.785 -14.591 -21.630 1.00 67.81 93 SER A N 1
ATOM 758 C CA . SER A 1 93 ? 20.248 -15.919 -22.060 1.00 67.81 93 SER A CA 1
ATOM 759 C C . SER A 1 93 ? 19.787 -16.251 -23.483 1.00 67.81 93 SER A C 1
ATOM 761 O O . SER A 1 93 ? 20.511 -16.920 -24.213 1.0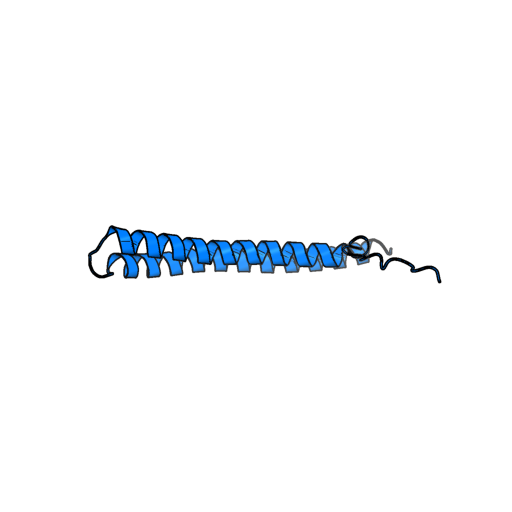0 67.81 93 SER A O 1
ATOM 763 N N . ASP A 1 94 ? 18.606 -15.769 -23.874 1.00 69.88 94 ASP A N 1
ATOM 764 C CA . ASP A 1 94 ? 18.028 -15.958 -25.209 1.00 69.88 94 ASP A CA 1
ATOM 765 C C . ASP A 1 94 ? 18.770 -15.116 -26.264 1.00 69.88 94 ASP A C 1
ATOM 767 O O . ASP A 1 94 ? 19.185 -15.649 -27.290 1.00 69.88 94 ASP A O 1
ATOM 771 N N . GLU A 1 95 ? 19.093 -13.849 -25.953 1.00 67.94 95 GLU A N 1
ATOM 772 C CA . GLU A 1 95 ? 19.941 -13.001 -26.814 1.00 67.94 95 GLU A CA 1
ATOM 773 C C . GLU A 1 95 ? 21.334 -13.598 -27.049 1.00 67.94 95 GLU A C 1
ATOM 775 O O . GLU A 1 95 ? 21.901 -13.444 -28.129 1.00 67.94 95 GLU A O 1
ATOM 780 N N . ARG A 1 96 ? 21.894 -14.298 -26.055 1.00 63.88 96 ARG A N 1
ATOM 781 C CA . ARG A 1 96 ? 23.228 -14.894 -26.175 1.00 63.88 96 ARG A CA 1
ATOM 782 C C . ARG A 1 96 ? 23.249 -16.168 -27.019 1.00 63.88 96 ARG A C 1
ATOM 784 O O . ARG A 1 96 ? 24.275 -16.444 -27.614 1.00 63.88 96 ARG A O 1
ATOM 791 N N . ASN A 1 97 ? 22.150 -16.918 -27.075 1.00 66.69 97 ASN A N 1
ATOM 792 C CA . ASN A 1 97 ? 22.056 -18.178 -27.822 1.00 66.69 97 ASN A CA 1
ATOM 793 C C . ASN A 1 97 ? 21.563 -17.990 -29.272 1.00 66.69 97 ASN A C 1
ATOM 795 O O . ASN A 1 97 ? 21.608 -18.927 -30.056 1.00 66.69 97 ASN A O 1
ATOM 799 N N . GLY A 1 98 ? 21.050 -16.806 -29.625 1.00 61.47 98 GLY A N 1
ATOM 800 C CA . GLY A 1 98 ? 20.594 -16.481 -30.983 1.00 61.47 98 GLY A CA 1
ATOM 801 C C . GLY A 1 98 ? 21.633 -15.775 -31.864 1.00 61.47 98 GLY A C 1
ATOM 802 O O . GLY A 1 98 ? 21.329 -15.464 -33.013 1.00 61.47 98 GLY A O 1
ATOM 803 N N . ASN A 1 99 ? 22.821 -15.479 -31.327 1.00 61.50 99 ASN A N 1
ATOM 804 C CA . ASN A 1 99 ? 23.923 -14.820 -32.041 1.00 61.50 99 ASN A CA 1
ATOM 805 C C . ASN A 1 99 ? 25.088 -15.784 -32.371 1.00 61.50 99 ASN A C 1
ATOM 807 O O . ASN A 1 99 ? 26.147 -15.327 -32.800 1.00 61.50 99 ASN A O 1
ATOM 811 N N . ASP A 1 100 ? 24.887 -17.089 -32.171 1.00 52.84 100 ASP A N 1
ATOM 812 C CA . ASP A 1 100 ? 25.759 -18.195 -32.596 1.00 52.84 100 ASP A CA 1
ATOM 813 C C . ASP A 1 100 ? 25.041 -19.025 -33.679 1.00 52.84 100 ASP A C 1
ATOM 815 O O . ASP A 1 100 ? 25.725 -19.511 -34.609 1.00 52.84 100 ASP A O 1
#

Secondary structure (DSSP, 8-state):
--------------S-HHHHHHHHHHHHHHHHHHHHHHHHHHHHHHHHHHH-STTHHHHHHHHHHHHHHHHHHHHHHHHHHHHHHHHHHHHHHHHHHS--

pLDDT: mean 70.17, std 9.25, range [50.75, 85.31]

Organism: NCBI:txid2929485

InterPro domains:
  IPR032820 Putative F0F1-ATPase subunit, Ca2+/Mg2+ transporter [PF09527] (23-76)

Radius of gyration: 23.37 Å; chains: 1; bounding box: 48×51×67 Å